Protein AF-A0A2V6ZF10-F1 (afdb_monomer_lite)

pLDDT: mean 70.26, std 15.82, range [38.16, 92.69]

Foldseek 3Di:
DVVVVVVVVVVVVVVVVVPDQDDWKKWWWAAPPPRDIDIQTDDSVDDPCSVVSSVVVCVVVVVVRIDTDDIPVVCVPDPPDDD

Radius of gyration: 20.39 Å; chains: 1; bounding box: 37×20×66 Å

Sequence (83 aa):
MRGVVIFLWLAVLPYLLAGCGSPSRVVVLQHPMTRQTVECRVDPAGDIRRRTQIRNCVNAYGQAGYVVVGDSESELGTPVLEK

Structure (mmCIF, N/CA/C/O backbone):
data_AF-A0A2V6ZF10-F1
#
_entry.id   AF-A0A2V6ZF10-F1
#
loop_
_atom_site.group_PDB
_atom_site.id
_atom_site.type_symbol
_atom_site.label_atom_id
_atom_site.label_alt_id
_atom_site.label_comp_id
_atom_site.label_asym_id
_atom_site.label_entity_id
_atom_site.label_seq_id
_atom_site.pdbx_PDB_ins_code
_atom_site.Cartn_x
_atom_site.Cartn_y
_atom_site.Cartn_z
_atom_site.occupancy
_atom_site.B_iso_or_equiv
_atom_site.auth_seq_id
_atom_site.auth_comp_id
_atom_site.auth_asym_id
_atom_site.auth_atom_id
_atom_site.pdbx_PDB_model_num
ATOM 1 N N . MET A 1 1 ? 14.835 10.576 -50.893 1.00 51.06 1 MET A N 1
ATOM 2 C CA . MET A 1 1 ? 15.483 10.272 -49.592 1.00 51.06 1 MET A CA 1
ATOM 3 C C . MET A 1 1 ? 14.967 11.109 -48.407 1.00 51.06 1 MET A C 1
ATOM 5 O O . MET A 1 1 ? 15.343 10.817 -47.285 1.00 51.06 1 MET A O 1
ATOM 9 N N . ARG A 1 2 ? 14.071 12.099 -48.597 1.00 54.94 2 ARG A N 1
ATOM 10 C CA . ARG A 1 2 ? 13.492 12.910 -47.498 1.00 54.94 2 ARG A CA 1
ATOM 11 C C . ARG A 1 2 ? 12.353 12.222 -46.720 1.00 54.94 2 ARG A C 1
ATOM 13 O O . ARG A 1 2 ? 12.169 12.512 -45.547 1.00 54.94 2 ARG A O 1
ATOM 20 N N . GLY A 1 3 ? 11.627 11.288 -47.346 1.00 54.09 3 GLY A N 1
ATOM 21 C CA . GLY A 1 3 ? 10.496 10.587 -46.714 1.00 54.09 3 GLY A CA 1
ATOM 22 C C . GLY A 1 3 ? 10.890 9.552 -45.653 1.00 54.09 3 GLY A C 1
ATOM 23 O O . GLY A 1 3 ? 10.149 9.347 -44.700 1.00 54.09 3 GLY A O 1
ATOM 24 N N . VAL A 1 4 ? 12.083 8.956 -45.766 1.00 59.25 4 VAL A N 1
ATOM 25 C CA . VAL A 1 4 ? 12.575 7.935 -44.817 1.00 59.25 4 VAL A CA 1
ATOM 26 C C . VAL A 1 4 ? 12.860 8.545 -43.442 1.00 59.25 4 VAL A C 1
ATOM 28 O O . VAL A 1 4 ? 12.600 7.920 -42.420 1.00 59.25 4 VAL A O 1
ATOM 31 N N . VAL A 1 5 ? 13.325 9.797 -43.412 1.00 61.09 5 VAL A N 1
ATOM 32 C CA . VAL A 1 5 ? 13.644 10.509 -42.167 1.00 61.09 5 VAL A CA 1
ATOM 33 C C . VAL A 1 5 ? 12.374 10.792 -41.359 1.00 61.09 5 VAL A C 1
ATOM 35 O O . VAL A 1 5 ? 12.368 10.612 -40.148 1.00 61.09 5 VAL A O 1
ATOM 38 N N . ILE A 1 6 ? 11.275 11.160 -42.026 1.00 62.22 6 ILE A N 1
ATOM 39 C CA . ILE A 1 6 ? 9.994 11.474 -41.371 1.00 62.22 6 ILE A CA 1
ATOM 40 C C . ILE A 1 6 ? 9.373 10.216 -40.746 1.00 62.22 6 ILE A C 1
ATOM 42 O O . ILE A 1 6 ? 8.899 10.262 -39.613 1.00 62.22 6 ILE A O 1
ATOM 46 N N . PHE A 1 7 ? 9.439 9.078 -41.444 1.00 58.69 7 PHE A N 1
ATOM 47 C CA . PHE A 1 7 ? 8.968 7.795 -40.912 1.00 58.69 7 PHE A CA 1
ATOM 48 C C . PHE A 1 7 ? 9.781 7.316 -39.702 1.00 58.69 7 PHE A C 1
ATOM 50 O O . PHE A 1 7 ? 9.209 6.748 -38.774 1.00 58.69 7 PHE A O 1
ATOM 57 N N . LEU A 1 8 ? 11.091 7.588 -39.672 1.00 61.22 8 LEU A N 1
ATOM 58 C CA . LEU A 1 8 ? 11.946 7.223 -38.541 1.00 61.22 8 LEU A CA 1
ATOM 59 C C . LEU A 1 8 ? 11.588 8.012 -37.268 1.00 61.22 8 LEU A C 1
ATOM 61 O O . LEU A 1 8 ? 11.544 7.442 -36.183 1.00 61.22 8 LEU A O 1
ATOM 65 N N . TRP A 1 9 ? 11.277 9.307 -37.397 1.00 59.44 9 TRP A N 1
ATOM 66 C CA . TRP A 1 9 ? 10.864 10.153 -36.269 1.00 59.44 9 TRP A CA 1
ATOM 67 C C . TRP A 1 9 ? 9.481 9.785 -35.719 1.00 59.44 9 TRP A C 1
ATOM 69 O O . TRP A 1 9 ? 9.272 9.833 -34.506 1.00 59.44 9 TRP A O 1
ATOM 79 N N . LEU A 1 10 ? 8.557 9.354 -36.585 1.00 62.09 10 LEU A N 1
ATOM 80 C CA . LEU A 1 10 ? 7.227 8.897 -36.167 1.00 62.09 10 LEU A CA 1
ATOM 81 C C . LEU A 1 10 ? 7.281 7.626 -35.306 1.00 62.09 10 LEU A C 1
ATOM 83 O O . LEU A 1 10 ? 6.440 7.447 -34.430 1.00 62.09 10 LEU A O 1
ATOM 87 N N . ALA A 1 11 ? 8.275 6.763 -35.533 1.00 62.12 11 ALA A N 1
ATOM 88 C CA . ALA A 1 11 ? 8.452 5.526 -34.777 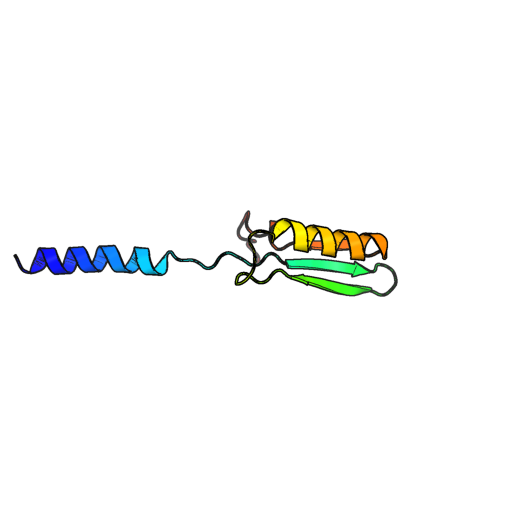1.00 62.12 11 ALA A CA 1
ATOM 89 C C . ALA A 1 11 ? 9.097 5.743 -33.396 1.00 62.12 11 ALA A C 1
ATOM 91 O O . ALA A 1 11 ? 8.862 4.948 -32.493 1.00 62.12 11 ALA A O 1
ATOM 92 N N . VAL A 1 12 ? 9.874 6.815 -33.199 1.00 64.25 12 VAL A N 1
ATOM 93 C CA . VAL A 1 12 ? 10.572 7.094 -31.925 1.00 64.25 12 VAL A CA 1
ATOM 94 C C . VAL A 1 12 ? 9.657 7.773 -30.897 1.00 64.25 12 VAL A C 1
ATOM 96 O O . VAL A 1 12 ? 9.775 7.520 -29.698 1.00 64.25 12 VAL A O 1
ATOM 99 N N . LEU A 1 13 ? 8.703 8.592 -31.350 1.00 63.34 13 LEU A N 1
ATOM 100 C CA . LEU A 1 13 ? 7.768 9.315 -30.483 1.00 63.34 13 LEU A CA 1
ATOM 101 C C . LEU A 1 13 ? 6.923 8.415 -29.544 1.00 63.34 13 LEU A C 1
ATOM 103 O O . LEU A 1 13 ? 6.821 8.751 -28.363 1.00 63.34 13 LEU A O 1
ATOM 107 N N . PRO A 1 14 ? 6.354 7.268 -29.982 1.00 62.50 14 PRO A N 1
ATOM 108 C CA . PRO A 1 14 ? 5.581 6.402 -29.088 1.00 62.50 14 PRO A CA 1
ATOM 109 C C . PRO A 1 14 ? 6.445 5.671 -28.048 1.00 62.50 14 PRO A C 1
ATOM 111 O O . PRO A 1 14 ? 5.969 5.423 -26.944 1.00 62.50 14 PRO A O 1
ATOM 114 N N . TYR A 1 15 ? 7.720 5.379 -28.340 1.00 60.06 15 TYR A N 1
ATOM 115 C CA . TYR A 1 15 ? 8.632 4.762 -27.363 1.00 60.06 15 TYR A CA 1
ATOM 116 C C . TYR A 1 15 ? 8.984 5.706 -26.208 1.00 60.06 15 TYR A C 1
ATOM 118 O O . TYR A 1 15 ? 9.180 5.249 -25.085 1.00 60.06 15 TYR A O 1
ATOM 126 N N . LEU A 1 16 ? 9.020 7.019 -26.457 1.00 57.84 16 LEU A N 1
ATOM 127 C CA . LEU A 1 16 ? 9.264 8.024 -25.418 1.00 57.84 16 LEU A CA 1
ATOM 128 C C . LEU A 1 16 ? 8.050 8.224 -24.496 1.00 57.84 16 LEU A C 1
ATOM 130 O O . LEU A 1 16 ? 8.221 8.540 -23.322 1.00 57.84 16 LEU A O 1
ATOM 134 N N . LEU A 1 17 ? 6.833 8.000 -25.001 1.00 56.81 17 LEU A N 1
ATOM 135 C CA . LEU A 1 17 ? 5.588 8.108 -24.227 1.00 56.81 17 LEU A CA 1
ATOM 136 C C . LEU A 1 17 ? 5.201 6.802 -23.512 1.00 56.81 17 LEU A C 1
ATOM 138 O O . LEU A 1 17 ? 4.395 6.829 -22.586 1.00 56.81 17 LEU A O 1
ATOM 142 N N . ALA A 1 18 ? 5.800 5.669 -23.890 1.00 58.22 18 ALA A N 1
ATOM 143 C CA . ALA A 1 18 ? 5.602 4.379 -23.226 1.00 58.22 18 ALA A CA 1
ATOM 144 C C . ALA A 1 18 ? 6.316 4.264 -21.861 1.00 58.22 18 ALA A C 1
ATOM 146 O O . ALA A 1 18 ? 6.172 3.250 -21.178 1.00 58.22 18 ALA A O 1
ATOM 147 N N . GLY A 1 19 ? 7.040 5.304 -21.424 1.00 52.12 19 GLY A N 1
ATOM 148 C CA . GLY A 1 19 ? 7.537 5.460 -20.054 1.00 52.12 19 GLY A CA 1
ATOM 149 C C . GLY A 1 19 ? 6.407 5.758 -19.064 1.00 52.12 19 GLY A C 1
ATOM 150 O O . GLY A 1 19 ? 6.396 6.804 -18.420 1.00 52.12 19 GLY A O 1
ATOM 151 N N . CYS A 1 20 ? 5.427 4.859 -18.979 1.00 56.69 20 CYS A N 1
ATOM 152 C CA . CYS A 1 20 ? 4.321 4.917 -18.037 1.00 56.69 20 CYS A CA 1
ATOM 153 C C . CYS A 1 20 ? 4.886 4.770 -16.617 1.00 56.69 20 CYS A C 1
ATOM 155 O O . CYS A 1 20 ? 5.503 3.755 -16.280 1.00 56.69 20 CYS A O 1
ATOM 157 N N . GLY A 1 21 ? 4.734 5.831 -15.820 1.00 54.41 21 GLY A N 1
ATOM 158 C CA . GLY A 1 21 ? 5.209 5.900 -14.444 1.00 54.41 21 GLY A CA 1
ATOM 159 C C . GLY A 1 21 ? 4.778 4.671 -13.653 1.00 54.41 21 GLY A C 1
ATOM 160 O O . GLY A 1 21 ? 3.626 4.250 -13.715 1.00 54.41 21 GLY A O 1
ATOM 161 N N . SER A 1 22 ? 5.719 4.072 -12.923 1.00 57.66 22 SER A N 1
ATOM 162 C CA . SER A 1 22 ? 5.425 2.901 -12.104 1.00 57.66 22 SER A CA 1
ATOM 163 C C . SER A 1 22 ? 4.288 3.230 -11.131 1.00 57.66 22 SER A C 1
ATOM 165 O O . SER A 1 22 ? 4.471 4.153 -10.330 1.00 57.66 22 SER A O 1
ATOM 167 N N . PRO A 1 23 ? 3.164 2.492 -11.147 1.00 60.78 23 PRO A N 1
ATOM 168 C CA . PRO A 1 23 ? 2.051 2.776 -10.256 1.00 60.78 23 PRO A CA 1
ATOM 169 C C . PRO A 1 23 ? 2.527 2.692 -8.802 1.00 60.78 23 PRO A C 1
ATOM 171 O O . PRO A 1 23 ? 3.199 1.738 -8.391 1.00 60.78 23 PRO A O 1
ATOM 174 N N . SER A 1 24 ? 2.241 3.737 -8.030 1.00 67.62 24 SER A N 1
ATOM 175 C CA . SER A 1 24 ? 2.381 3.724 -6.580 1.00 67.62 24 SER A CA 1
ATOM 176 C C . SER A 1 24 ? 1.287 2.827 -6.012 1.00 67.62 24 SER A C 1
ATOM 178 O O . SER A 1 24 ? 0.101 3.063 -6.227 1.00 67.62 24 SER A O 1
ATOM 180 N N . ARG A 1 25 ? 1.670 1.766 -5.301 1.00 75.94 25 ARG A N 1
ATOM 181 C CA . ARG A 1 25 ? 0.699 0.931 -4.590 1.00 75.94 25 ARG A CA 1
ATOM 182 C C . ARG A 1 25 ? 0.209 1.673 -3.354 1.00 75.94 25 ARG A C 1
ATOM 184 O O . ARG A 1 25 ? 1.019 2.213 -2.595 1.00 75.94 25 ARG A O 1
ATOM 191 N N . VAL A 1 26 ? -1.103 1.652 -3.148 1.00 82.00 26 VAL A N 1
ATOM 192 C CA . VAL A 1 26 ? -1.759 2.187 -1.959 1.00 82.00 26 VAL A CA 1
ATOM 193 C C . VAL A 1 26 ? -2.581 1.079 -1.313 1.00 82.00 26 VAL A C 1
ATOM 195 O O . VAL A 1 26 ? -3.313 0.364 -1.988 1.00 82.00 26 VAL A O 1
ATOM 198 N N . VAL A 1 27 ? -2.443 0.919 0.001 1.00 85.81 27 VAL A N 1
ATOM 199 C CA . VAL A 1 27 ? -3.269 0.002 0.794 1.00 85.81 27 VAL A CA 1
A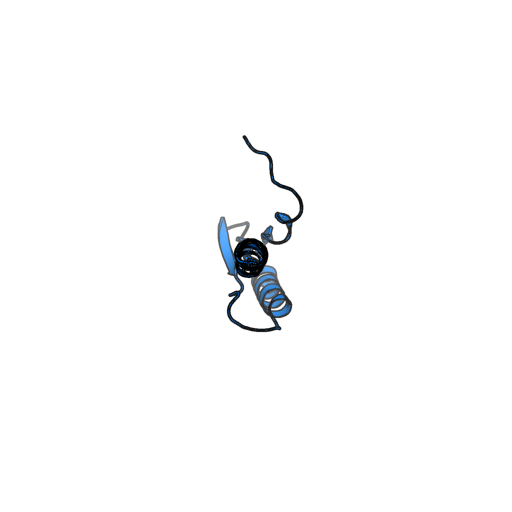TOM 200 C C . VAL A 1 27 ? -4.055 0.822 1.802 1.00 85.81 27 VAL A C 1
ATOM 202 O O . VAL A 1 27 ? -3.467 1.545 2.606 1.00 85.81 27 VAL A O 1
ATOM 205 N N . VAL A 1 28 ? -5.378 0.718 1.758 1.00 88.50 28 VAL A N 1
ATOM 206 C CA . VAL A 1 28 ? -6.287 1.393 2.683 1.00 88.50 28 VAL A CA 1
ATOM 207 C C . VAL A 1 28 ? -6.647 0.423 3.798 1.00 88.50 28 VAL A C 1
ATOM 209 O O . VAL A 1 28 ? -7.175 -0.665 3.553 1.00 88.50 28 VAL A O 1
ATOM 212 N N . LEU A 1 29 ? -6.368 0.827 5.032 1.00 89.25 29 LEU A N 1
ATOM 213 C CA . LEU A 1 29 ? -6.740 0.104 6.236 1.00 89.25 29 LEU A CA 1
ATOM 214 C C . LEU A 1 29 ? -7.813 0.876 7.000 1.00 89.25 29 LEU A C 1
ATOM 216 O O . LEU A 1 29 ? -7.786 2.103 7.049 1.00 89.25 29 LEU A O 1
ATOM 220 N N . GLN A 1 30 ? -8.738 0.166 7.634 1.00 92.69 30 GLN A N 1
ATOM 221 C CA . GLN A 1 30 ? -9.783 0.751 8.460 1.00 92.69 30 GLN A CA 1
ATOM 222 C C . GLN A 1 30 ? -9.848 0.062 9.817 1.00 92.69 30 GLN A C 1
ATOM 224 O O . GLN A 1 30 ? -9.788 -1.161 9.914 1.00 92.69 30 GLN A O 1
ATOM 229 N N . HIS A 1 31 ? -10.005 0.844 10.877 1.00 91.88 31 HIS A N 1
ATOM 230 C CA . HIS A 1 31 ? -10.239 0.305 12.206 1.00 91.88 31 HIS A CA 1
ATOM 231 C C . HIS A 1 31 ? -11.736 -0.010 12.396 1.00 91.88 31 HIS A C 1
ATOM 233 O O . HIS A 1 31 ? -12.572 0.884 12.225 1.00 91.88 31 HIS A O 1
ATOM 239 N N . PRO A 1 32 ? -12.114 -1.241 12.784 1.00 86.12 32 PRO A N 1
ATOM 240 C CA . PRO A 1 32 ? -13.510 -1.685 12.777 1.00 86.12 32 PRO A CA 1
ATOM 241 C C . PRO A 1 32 ? -14.390 -0.953 13.802 1.00 86.12 32 PRO A C 1
ATOM 243 O O . PRO A 1 32 ? -15.563 -0.702 13.542 1.00 86.12 32 PRO A O 1
ATOM 246 N N . MET A 1 33 ? -13.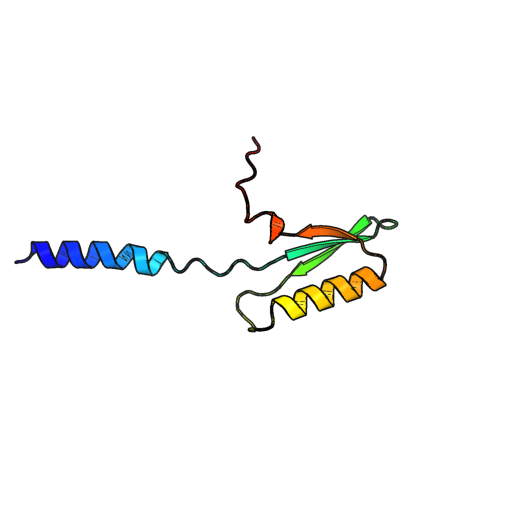826 -0.567 14.952 1.00 89.50 33 MET A N 1
ATOM 247 C CA . MET A 1 33 ? -14.579 0.093 16.031 1.00 89.50 33 MET A CA 1
ATOM 248 C C . MET A 1 33 ? -14.753 1.600 15.808 1.00 89.50 33 MET A C 1
ATOM 250 O O . MET A 1 33 ? -15.783 2.168 16.150 1.00 89.50 33 MET A O 1
ATOM 254 N N . THR A 1 34 ? -13.733 2.262 15.257 1.00 91.25 34 THR A N 1
ATOM 255 C CA . THR A 1 34 ? -13.678 3.734 15.152 1.00 91.25 34 THR A CA 1
ATOM 256 C C . THR A 1 34 ? -13.972 4.223 13.739 1.00 91.25 34 THR A C 1
ATOM 258 O O . THR A 1 34 ? -14.118 5.424 13.528 1.00 91.25 34 THR A O 1
ATOM 261 N N . ARG A 1 35 ? -14.036 3.303 12.762 1.00 89.19 35 ARG A N 1
ATOM 262 C CA . ARG A 1 35 ? -14.125 3.574 11.318 1.00 89.19 35 ARG A CA 1
ATOM 263 C C . ARG A 1 35 ? -13.011 4.478 10.786 1.00 89.19 35 ARG A C 1
ATOM 265 O O . ARG A 1 35 ? -13.112 4.971 9.665 1.00 89.19 35 ARG A O 1
ATOM 272 N N . GLN A 1 36 ? -11.944 4.668 11.562 1.00 89.94 36 GLN A N 1
ATOM 273 C CA . GLN A 1 36 ? -10.798 5.470 11.167 1.00 89.94 36 GLN A CA 1
ATOM 274 C C . GLN A 1 36 ? -10.062 4.777 10.026 1.00 89.94 36 GLN A C 1
ATOM 276 O O . GLN A 1 36 ? -9.707 3.604 10.142 1.00 89.94 36 GLN A O 1
ATOM 281 N N . THR A 1 37 ? -9.836 5.505 8.939 1.00 88.25 37 THR A N 1
ATOM 282 C CA . THR A 1 37 ? -9.121 5.021 7.760 1.00 88.25 37 THR A CA 1
ATOM 283 C C . THR A 1 37 ? -7.698 5.554 7.741 1.00 88.25 37 THR A C 1
ATOM 285 O O . THR A 1 37 ? -7.462 6.728 8.026 1.00 88.25 37 THR A O 1
ATOM 288 N N . VAL A 1 38 ? -6.754 4.693 7.386 1.00 87.50 38 VAL A N 1
ATOM 289 C CA . VAL A 1 38 ? -5.342 5.023 7.215 1.00 87.50 38 VAL A CA 1
ATOM 290 C C . VAL A 1 38 ? -4.871 4.467 5.883 1.00 87.50 38 VAL A C 1
ATOM 292 O O . VAL A 1 38 ? -5.253 3.370 5.484 1.00 87.50 38 VAL A O 1
ATOM 295 N N . GLU A 1 39 ? -4.026 5.222 5.195 1.00 87.81 39 GLU A N 1
ATOM 296 C CA . GLU A 1 39 ? -3.516 4.847 3.887 1.00 87.81 39 GLU A CA 1
ATOM 297 C C . GLU A 1 39 ? -2.009 4.607 3.947 1.00 87.81 39 GLU A C 1
ATOM 299 O O . GLU A 1 39 ? -1.225 5.495 4.278 1.00 87.81 39 GLU A O 1
ATOM 304 N N . CYS A 1 40 ? -1.598 3.399 3.581 1.00 85.38 40 CYS A N 1
ATOM 305 C CA . CYS A 1 40 ? -0.207 3.037 3.372 1.00 85.38 40 CYS A CA 1
ATOM 306 C C . CYS A 1 40 ? 0.145 3.283 1.901 1.00 85.38 40 CYS A C 1
ATOM 308 O O . CYS A 1 40 ? -0.181 2.463 1.041 1.00 85.38 40 CYS A O 1
ATOM 310 N N . ARG A 1 41 ? 0.792 4.416 1.608 1.00 78.12 41 ARG A N 1
ATOM 311 C CA . ARG A 1 41 ? 1.246 4.798 0.259 1.00 78.12 41 ARG A CA 1
ATOM 312 C C . ARG A 1 41 ? 2.757 4.607 0.128 1.00 78.12 41 ARG A C 1
ATOM 314 O O . ARG A 1 41 ? 3.487 4.845 1.086 1.00 78.12 41 ARG A O 1
ATOM 321 N N . VAL A 1 42 ? 3.224 4.213 -1.057 1.00 71.81 42 VAL A N 1
ATOM 322 C CA . VAL A 1 42 ? 4.656 4.249 -1.399 1.00 71.81 42 VAL A CA 1
ATOM 323 C C . VAL A 1 42 ? 4.894 5.201 -2.546 1.00 71.81 42 VAL A C 1
ATOM 325 O O . VAL A 1 42 ? 4.292 5.061 -3.612 1.00 71.81 42 VAL A O 1
ATOM 328 N N . ASP A 1 43 ? 5.812 6.136 -2.328 1.00 63.84 43 ASP A N 1
ATOM 329 C CA . ASP A 1 43 ? 6.230 7.075 -3.352 1.00 63.84 43 ASP A CA 1
ATOM 330 C C . ASP A 1 43 ? 6.931 6.358 -4.513 1.00 63.84 43 ASP A C 1
ATOM 332 O O . ASP A 1 43 ? 7.851 5.558 -4.312 1.00 63.84 43 ASP A O 1
ATOM 336 N N . PRO A 1 44 ? 6.545 6.652 -5.764 1.00 57.31 44 PRO A N 1
ATOM 337 C CA . PRO A 1 44 ? 7.173 6.042 -6.923 1.00 57.31 44 PRO A CA 1
ATOM 338 C C . PRO A 1 44 ? 8.592 6.589 -7.168 1.00 57.31 44 PRO A C 1
ATOM 340 O O . PRO A 1 44 ? 9.390 5.951 -7.853 1.00 57.31 44 PRO A O 1
ATOM 343 N N . ALA A 1 45 ? 8.938 7.740 -6.590 1.00 56.81 45 ALA A N 1
ATOM 344 C CA . ALA A 1 45 ? 10.224 8.405 -6.793 1.00 56.81 45 ALA A CA 1
ATOM 345 C C . ALA A 1 45 ? 11.369 7.851 -5.922 1.00 56.81 45 ALA A C 1
ATOM 347 O O . ALA A 1 45 ? 12.529 8.172 -6.175 1.00 56.81 45 ALA A O 1
ATOM 348 N N . GLY A 1 46 ? 11.072 7.023 -4.915 1.00 53.44 46 GLY A N 1
ATOM 349 C CA . GLY A 1 46 ? 12.054 6.583 -3.931 1.00 53.44 46 GLY A CA 1
ATOM 350 C C . GLY A 1 46 ? 11.983 5.088 -3.658 1.00 53.44 46 GLY A C 1
ATOM 351 O O . GLY A 1 46 ? 10.970 4.571 -3.205 1.00 53.44 46 GLY A O 1
ATOM 352 N N . ASP A 1 47 ? 13.122 4.430 -3.841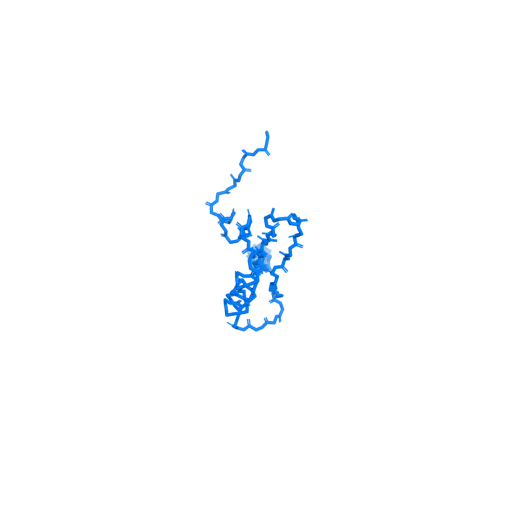 1.00 56.09 47 ASP A N 1
ATOM 353 C CA . ASP A 1 47 ? 13.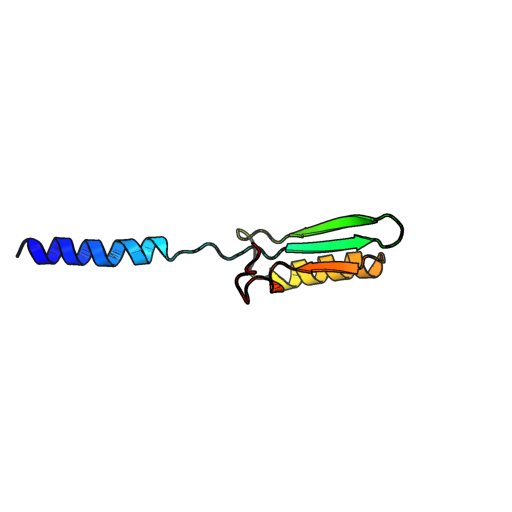492 3.183 -3.174 1.00 56.09 47 ASP A CA 1
ATOM 354 C C . ASP A 1 47 ? 13.041 1.851 -3.816 1.00 56.09 47 ASP A C 1
ATOM 356 O O . ASP A 1 47 ? 11.868 1.542 -4.020 1.00 56.09 47 ASP A O 1
ATOM 360 N N . ILE A 1 48 ? 14.034 0.988 -4.053 1.00 56.28 48 ILE A N 1
ATOM 361 C CA . ILE A 1 48 ? 13.911 -0.405 -4.522 1.00 56.28 48 ILE A CA 1
ATOM 362 C C . ILE A 1 48 ? 13.194 -1.273 -3.458 1.00 56.28 48 ILE A C 1
ATOM 364 O O . ILE A 1 48 ? 12.744 -2.387 -3.729 1.00 56.28 48 ILE A O 1
ATOM 368 N N . ARG A 1 49 ? 13.002 -0.747 -2.239 1.00 65.06 49 ARG A N 1
ATOM 369 C CA . ARG A 1 49 ? 12.326 -1.402 -1.107 1.00 65.06 49 ARG A CA 1
ATOM 370 C C . ARG A 1 49 ? 10.807 -1.177 -1.025 1.00 65.06 49 ARG A C 1
ATOM 372 O O . ARG A 1 49 ? 10.228 -1.428 0.035 1.00 65.06 49 ARG A O 1
ATOM 379 N N . ARG A 1 50 ? 10.133 -0.781 -2.116 1.00 63.72 50 ARG A N 1
ATOM 380 C CA . ARG A 1 50 ? 8.675 -0.503 -2.139 1.00 63.72 50 ARG A CA 1
ATOM 381 C C . ARG A 1 50 ? 7.809 -1.568 -1.454 1.00 63.72 50 ARG A C 1
ATOM 383 O O . ARG A 1 50 ? 6.950 -1.248 -0.636 1.00 63.72 50 ARG A O 1
ATOM 390 N N . ARG A 1 51 ? 8.054 -2.852 -1.744 1.00 66.44 51 ARG A N 1
ATOM 391 C CA . ARG A 1 51 ? 7.269 -3.964 -1.169 1.00 66.44 51 ARG A CA 1
ATOM 392 C C . ARG A 1 51 ? 7.453 -4.102 0.343 1.00 66.44 51 ARG A C 1
ATOM 394 O O . ARG A 1 51 ? 6.515 -4.476 1.044 1.00 66.44 51 ARG A O 1
ATOM 401 N N . THR A 1 52 ? 8.645 -3.796 0.848 1.00 75.62 52 THR A N 1
ATOM 402 C CA . THR A 1 52 ? 8.957 -3.889 2.278 1.00 75.62 52 THR A CA 1
ATOM 403 C C . THR A 1 52 ? 8.305 -2.750 3.057 1.00 75.62 52 THR A C 1
ATOM 405 O O . THR A 1 52 ? 7.784 -2.990 4.141 1.00 75.62 52 THR A O 1
ATOM 408 N N . GLN A 1 53 ? 8.260 -1.534 2.500 1.00 75.75 53 GLN A N 1
ATOM 409 C CA . GLN A 1 53 ? 7.608 -0.392 3.152 1.00 75.75 53 GLN A CA 1
ATOM 410 C C . GLN A 1 53 ? 6.102 -0.612 3.343 1.00 75.75 53 GLN A C 1
ATOM 412 O O . GLN A 1 53 ? 5.601 -0.430 4.452 1.00 75.75 53 GLN A O 1
ATOM 417 N N . ILE A 1 54 ? 5.393 -1.095 2.315 1.00 80.44 54 ILE A N 1
ATOM 418 C CA . ILE A 1 54 ? 3.952 -1.397 2.428 1.00 80.44 54 ILE A CA 1
ATOM 419 C C . ILE A 1 54 ? 3.709 -2.505 3.430 1.00 80.44 54 ILE A C 1
ATOM 421 O O . ILE A 1 54 ? 2.848 -2.365 4.291 1.00 80.44 54 ILE A O 1
ATOM 425 N N . ARG A 1 55 ? 4.492 -3.587 3.364 1.00 83.31 55 ARG A N 1
ATOM 426 C CA . ARG A 1 55 ? 4.342 -4.699 4.304 1.00 83.31 55 ARG A CA 1
ATOM 427 C C . ARG A 1 55 ? 4.560 -4.246 5.746 1.00 83.31 55 ARG A C 1
ATOM 429 O O . ARG A 1 55 ? 3.797 -4.651 6.613 1.00 83.31 55 ARG A O 1
ATOM 436 N N . ASN A 1 56 ? 5.550 -3.391 5.997 1.00 85.62 56 ASN A N 1
ATOM 437 C CA . ASN A 1 56 ? 5.798 -2.845 7.330 1.00 85.62 56 ASN A CA 1
ATOM 438 C C . ASN A 1 56 ? 4.646 -1.951 7.803 1.00 85.62 56 ASN A C 1
ATOM 440 O O . ASN A 1 56 ? 4.215 -2.089 8.944 1.00 85.62 56 ASN A O 1
ATOM 444 N N . CYS A 1 57 ? 4.120 -1.090 6.928 1.00 85.81 57 CYS A N 1
ATOM 445 C CA . CYS A 1 57 ? 2.981 -0.228 7.239 1.00 85.81 57 CYS A CA 1
ATOM 446 C C . CYS A 1 57 ? 1.727 -1.057 7.563 1.00 85.81 57 CYS A C 1
ATOM 448 O O . CYS A 1 57 ? 1.157 -0.923 8.643 1.00 85.81 57 CYS A O 1
ATOM 450 N N . VAL A 1 58 ? 1.363 -2.000 6.690 1.00 87.81 58 VAL A N 1
ATOM 451 C CA . VAL A 1 58 ? 0.225 -2.909 6.896 1.00 87.81 58 VAL A CA 1
ATOM 452 C C . VAL A 1 58 ? 0.396 -3.732 8.173 1.00 87.81 58 VAL A C 1
ATOM 454 O O . VAL A 1 58 ? -0.555 -3.873 8.932 1.00 87.81 58 VAL A O 1
ATOM 457 N N . ASN A 1 59 ? 1.599 -4.241 8.451 1.00 90.31 59 ASN A N 1
ATOM 458 C CA . ASN A 1 59 ? 1.857 -5.025 9.658 1.00 90.31 59 ASN A CA 1
ATOM 459 C C . ASN A 1 59 ? 1.721 -4.183 10.938 1.00 90.31 59 ASN A C 1
ATOM 461 O O . ASN A 1 59 ? 1.123 -4.642 11.905 1.00 90.31 59 ASN A O 1
ATOM 465 N N . ALA A 1 60 ? 2.221 -2.943 10.942 1.00 89.38 60 ALA A N 1
ATOM 466 C CA . ALA A 1 60 ? 2.093 -2.043 12.088 1.00 89.38 60 ALA A CA 1
ATOM 467 C C . ALA A 1 60 ? 0.621 -1.717 12.397 1.00 89.38 60 ALA A C 1
ATOM 469 O O . ALA A 1 60 ? 0.187 -1.824 13.543 1.00 89.38 60 ALA A O 1
ATOM 470 N N . TYR A 1 61 ? -0.170 -1.387 11.372 1.00 87.69 61 TYR A N 1
ATOM 471 C CA . TYR A 1 61 ? -1.596 -1.101 11.548 1.00 87.69 61 TYR A CA 1
ATOM 472 C C . TYR A 1 61 ? -2.425 -2.364 11.827 1.00 87.69 61 TYR A C 1
ATOM 474 O O . TYR A 1 61 ? -3.371 -2.306 12.609 1.00 87.69 61 TYR A O 1
ATOM 482 N N . GLY A 1 62 ? -2.036 -3.519 11.285 1.00 87.69 62 GLY A N 1
ATOM 483 C CA . GLY A 1 62 ? -2.641 -4.811 11.614 1.00 87.69 62 GLY A CA 1
ATOM 484 C C . GLY A 1 62 ? -2.458 -5.186 13.087 1.00 87.69 62 GLY A C 1
ATOM 485 O O . GLY A 1 62 ? -3.412 -5.610 13.736 1.00 87.69 62 GLY A O 1
ATOM 486 N N . GLN A 1 63 ? -1.273 -4.942 13.659 1.00 90.69 63 GLN A N 1
ATOM 487 C CA . GLN A 1 63 ? -1.035 -5.101 15.102 1.00 90.69 63 GLN A CA 1
ATOM 488 C C . GLN A 1 63 ? -1.855 -4.118 15.949 1.00 90.69 63 GLN A C 1
ATOM 490 O O . GLN A 1 63 ? -2.224 -4.440 17.075 1.00 90.69 63 GLN A O 1
ATOM 495 N N . ALA A 1 64 ? -2.180 -2.946 15.399 1.00 87.75 64 ALA A N 1
ATOM 496 C CA . ALA A 1 64 ? -3.058 -1.960 16.024 1.00 87.75 64 ALA A CA 1
ATOM 497 C C . ALA A 1 64 ? -4.563 -2.247 15.821 1.00 87.75 64 ALA A C 1
ATOM 499 O O . ALA A 1 64 ? -5.390 -1.423 16.204 1.00 87.75 64 ALA A O 1
ATOM 500 N N . GLY A 1 65 ? -4.936 -3.385 15.220 1.00 88.31 65 GLY A N 1
ATOM 501 C CA . GLY A 1 65 ? -6.333 -3.802 15.050 1.00 88.31 65 GLY A CA 1
ATOM 502 C C . GLY A 1 65 ? -7.035 -3.248 13.806 1.00 88.31 65 GLY A C 1
ATOM 503 O O . GLY A 1 65 ? -8.257 -3.349 13.698 1.00 88.31 65 GLY A O 1
ATOM 504 N N . TYR A 1 66 ? -6.297 -2.664 12.860 1.00 90.81 66 TYR A N 1
ATOM 505 C CA . TYR A 1 66 ? -6.852 -2.229 11.580 1.00 90.81 66 TYR A CA 1
ATOM 506 C C . TYR A 1 66 ? -6.959 -3.404 10.602 1.00 90.81 66 TYR A C 1
ATOM 508 O O . TYR A 1 66 ? -6.104 -4.289 10.569 1.00 90.81 66 TYR A O 1
ATOM 516 N N . VAL A 1 67 ? -7.987 -3.379 9.758 1.00 89.56 67 VAL A N 1
ATOM 517 C CA . VAL A 1 67 ? -8.223 -4.366 8.698 1.00 89.56 67 VAL A CA 1
ATOM 518 C C . VAL A 1 67 ? -8.039 -3.731 7.325 1.00 89.56 67 VAL A C 1
ATOM 520 O O . VAL A 1 67 ? -8.345 -2.557 7.136 1.00 89.56 67 VAL A O 1
ATOM 523 N N . VAL A 1 68 ? -7.521 -4.488 6.358 1.00 87.81 68 VAL A N 1
ATOM 524 C CA . VAL A 1 68 ? -7.361 -4.006 4.977 1.00 87.81 68 VAL A CA 1
ATOM 525 C C . VAL A 1 68 ? -8.730 -3.961 4.299 1.00 87.81 68 VAL A C 1
ATOM 527 O O . VAL A 1 68 ? -9.448 -4.958 4.306 1.00 87.81 68 VAL A O 1
ATOM 530 N N . VAL A 1 69 ? -9.077 -2.813 3.716 1.00 88.69 69 VAL A N 1
ATOM 531 C CA . VAL A 1 69 ? -10.359 -2.587 3.023 1.00 88.69 69 VAL A CA 1
ATOM 532 C C . VAL A 1 69 ? -10.162 -2.364 1.521 1.00 88.69 69 VAL A C 1
ATOM 534 O O . VAL A 1 69 ? -11.068 -2.642 0.744 1.00 88.69 69 VAL A O 1
ATOM 537 N N . GLY A 1 70 ? -8.974 -1.926 1.093 1.00 83.00 70 GLY A N 1
ATOM 538 C CA . GLY A 1 70 ? -8.646 -1.762 -0.325 1.00 83.00 70 GLY A CA 1
ATOM 539 C C . GLY A 1 70 ? -7.147 -1.847 -0.599 1.00 83.00 70 GLY A C 1
ATOM 540 O O . GLY A 1 70 ? -6.338 -1.439 0.234 1.00 83.00 70 GLY A O 1
ATOM 541 N N . ASP A 1 71 ? -6.775 -2.375 -1.765 1.00 81.62 71 ASP A N 1
ATOM 542 C CA . ASP A 1 71 ? -5.387 -2.475 -2.229 1.00 81.62 71 ASP A CA 1
ATOM 543 C C . ASP A 1 71 ? -5.310 -2.186 -3.731 1.00 81.62 71 ASP A C 1
ATOM 545 O O . ASP A 1 71 ? -5.834 -2.943 -4.550 1.00 81.62 71 ASP A O 1
ATOM 549 N N . SER A 1 72 ? -4.617 -1.109 -4.096 1.00 71.06 72 SER A N 1
ATOM 550 C CA . SER A 1 72 ? -4.475 -0.661 -5.484 1.00 71.06 72 SER A CA 1
ATOM 551 C C . SER A 1 72 ? -3.671 -1.623 -6.364 1.00 71.06 72 SER A C 1
ATOM 553 O O . SER A 1 72 ? -3.740 -1.516 -7.584 1.00 71.06 72 SER A O 1
ATOM 555 N N . GLU A 1 73 ? -2.901 -2.564 -5.795 1.00 66.94 73 GLU A N 1
ATOM 556 C CA . GLU A 1 73 ? -2.258 -3.624 -6.595 1.00 66.94 73 GLU A CA 1
ATOM 557 C C . GLU A 1 73 ? -3.285 -4.644 -7.114 1.00 66.94 73 GLU A C 1
ATOM 559 O O . GLU A 1 73 ? -3.063 -5.252 -8.157 1.00 66.94 73 GLU A O 1
ATOM 564 N N . SER A 1 74 ? -4.416 -4.815 -6.417 1.00 55.38 74 SER A N 1
ATOM 565 C CA . SER A 1 74 ? -5.455 -5.785 -6.797 1.00 55.38 74 SER A CA 1
ATOM 566 C C . SER A 1 74 ? -6.375 -5.272 -7.910 1.00 55.38 74 SER A C 1
ATOM 568 O O . SER A 1 74 ? -6.965 -6.073 -8.629 1.00 55.38 74 SER A O 1
ATOM 570 N N . GLU A 1 75 ? -6.464 -3.953 -8.105 1.00 54.16 75 GLU A N 1
ATOM 571 C CA . GLU A 1 75 ? -7.288 -3.343 -9.162 1.00 54.16 75 GLU A CA 1
ATOM 572 C C . GLU A 1 75 ? -6.586 -3.304 -10.531 1.00 54.16 75 GLU A C 1
ATOM 574 O O . GLU A 1 75 ? -7.231 -3.132 -11.563 1.00 54.16 75 GLU A O 1
ATOM 579 N N . LEU A 1 76 ? -5.270 -3.542 -10.581 1.00 49.22 76 LEU A N 1
ATOM 580 C CA . LEU A 1 76 ? -4.477 -3.529 -11.818 1.00 49.22 76 LEU A CA 1
ATOM 581 C C . LEU A 1 76 ? -4.516 -4.868 -12.592 1.00 49.22 76 LEU A C 1
ATOM 583 O O . LEU A 1 76 ? -3.624 -5.150 -13.392 1.00 49.22 76 LEU A O 1
ATOM 587 N N . GLY A 1 77 ? -5.530 -5.703 -12.331 1.00 45.00 77 GLY A N 1
ATOM 588 C CA . GLY A 1 77 ? -5.760 -7.001 -12.980 1.00 45.00 77 GLY A CA 1
ATOM 589 C C . GLY A 1 77 ? -6.981 -7.065 -13.905 1.00 45.00 77 GLY A C 1
ATOM 590 O O . GLY A 1 77 ? -7.051 -7.958 -14.742 1.00 45.00 77 GLY A O 1
ATOM 591 N N . THR A 1 78 ? -7.913 -6.116 -13.818 1.00 39.75 78 THR A N 1
ATOM 592 C CA . THR A 1 78 ? -9.075 -6.014 -14.717 1.00 39.75 78 THR A CA 1
ATOM 593 C C . THR A 1 78 ? -9.606 -4.584 -14.687 1.00 39.75 78 THR A C 1
ATOM 595 O O . THR A 1 78 ? -9.775 -4.058 -13.588 1.00 39.75 78 THR A O 1
ATOM 598 N N . PRO A 1 79 ? -9.925 -3.951 -15.834 1.00 42.84 79 PRO A N 1
ATOM 599 C CA . PRO A 1 79 ? -10.729 -2.738 -15.809 1.00 42.84 79 PRO A CA 1
ATOM 600 C C . PRO A 1 79 ? -12.063 -3.076 -15.137 1.00 42.84 79 PRO A C 1
ATOM 602 O O . PRO A 1 79 ? -12.847 -3.864 -15.667 1.00 42.84 79 PRO A O 1
ATOM 605 N N . VAL A 1 80 ? -12.290 -2.518 -13.946 1.00 48.69 80 VAL A N 1
ATOM 606 C CA . VAL A 1 80 ? -13.600 -2.506 -13.298 1.00 48.69 80 VAL A CA 1
ATOM 607 C C . VAL A 1 80 ? -14.514 -1.694 -14.207 1.00 48.69 80 VAL A C 1
ATOM 609 O O . VAL A 1 80 ? -14.478 -0.466 -14.246 1.00 48.69 80 VAL A O 1
ATOM 612 N N . LEU A 1 81 ? -15.268 -2.424 -15.023 1.00 53.97 81 LEU A N 1
ATOM 613 C CA . LEU A 1 81 ? -16.415 -1.932 -15.755 1.00 53.97 81 LEU A CA 1
ATOM 614 C C . LEU A 1 81 ? -17.511 -1.621 -14.728 1.00 53.97 81 LEU A C 1
ATOM 616 O O . LEU A 1 81 ? -18.243 -2.509 -14.308 1.00 53.97 81 LEU A O 1
ATOM 620 N N . GLU A 1 82 ? -17.596 -0.364 -14.315 1.00 40.66 82 GLU A N 1
ATOM 621 C CA . GLU A 1 82 ? -18.7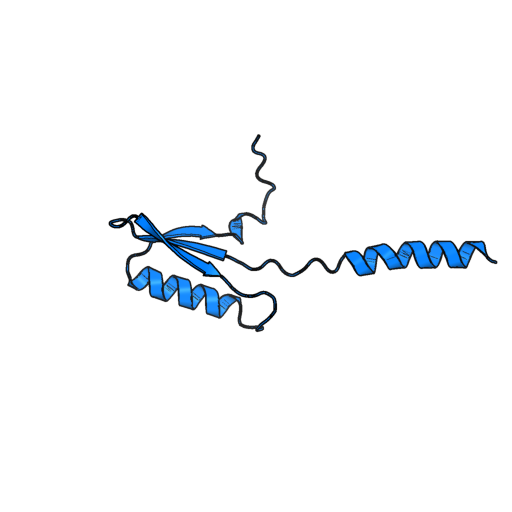83 0.223 -13.691 1.00 40.66 82 GLU A CA 1
ATOM 622 C C . GLU A 1 82 ? -18.833 1.670 -14.216 1.00 40.66 82 GLU A C 1
ATOM 624 O O . GLU A 1 82 ? -18.007 2.504 -13.854 1.00 40.66 82 GLU A O 1
ATOM 629 N N . LYS A 1 83 ? -19.620 1.974 -15.251 1.00 38.16 83 LYS A N 1
ATOM 630 C CA . LYS A 1 83 ? -21.085 2.020 -15.249 1.00 38.16 83 LYS A CA 1
ATOM 631 C C . LYS A 1 83 ? -21.652 1.940 -16.667 1.00 38.16 83 LYS A C 1
ATOM 633 O O . LYS A 1 83 ? -21.006 2.507 -17.577 1.00 38.16 83 LYS A O 1
#

Secondary structure (DSSP, 8-state):
--HHHHHHHHHHHHHHHT--PPPPPEEEEE-TTT--EEEEE--TTS-TTHHHHHHHHHHHHHHTT-EEEEETTTGGGS-----